Protein AF-A0A2I0T181-F1 (afdb_monomer)

Solvent-accessible surface area (backbone atoms only — not comparable to full-atom values): 5735 Å² total; per-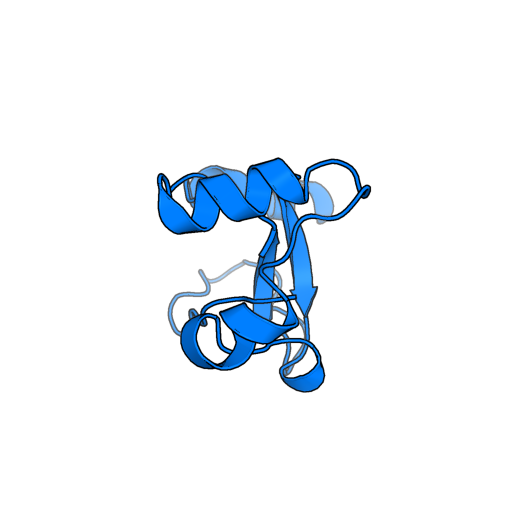residue (Å²): 105,62,59,81,90,86,86,84,86,78,60,93,86,58,82,74,65,60,87,78,37,44,81,37,70,39,60,53,67,72,46,74,50,77,43,40,69,92,60,48,41,61,56,89,85,39,37,91,79,68,69,62,85,53,92,54,85,33,44,52,51,16,60,47,32,63,74,78,37,73,70,79,79,74,66,67,67,60,60,56,51,53,56,57,57,76,74,110

Structure (mmCIF, N/CA/C/O backbone):
data_AF-A0A2I0T181-F1
#
_entry.id   AF-A0A2I0T181-F1
#
loop_
_atom_site.group_PDB
_atom_site.id
_atom_site.type_symbol
_atom_site.label_atom_id
_atom_site.label_alt_id
_atom_site.label_comp_id
_atom_site.label_asym_id
_atom_site.label_entity_id
_atom_site.label_seq_id
_atom_site.pdbx_PDB_ins_code
_atom_site.Cartn_x
_atom_site.Cartn_y
_atom_site.Cartn_z
_atom_site.occupancy
_atom_site.B_iso_or_equiv
_atom_site.auth_seq_id
_atom_site.auth_comp_id
_atom_site.auth_asym_id
_atom_site.auth_atom_id
_atom_site.pdbx_PDB_model_num
ATOM 1 N N . MET A 1 1 ? 0.747 -7.215 4.371 1.00 36.31 1 MET A N 1
ATOM 2 C CA . MET A 1 1 ? 0.534 -6.113 3.409 1.00 36.31 1 MET A CA 1
ATOM 3 C C . MET A 1 1 ? -0.168 -6.713 2.193 1.00 36.31 1 MET A C 1
ATOM 5 O O . MET A 1 1 ? 0.013 -7.901 1.956 1.00 36.31 1 MET A O 1
ATOM 9 N N . LEU A 1 2 ? -1.068 -5.985 1.530 1.00 35.97 2 LEU A N 1
ATOM 10 C CA . LEU A 1 2 ? -2.015 -6.541 0.544 1.00 35.97 2 LEU A CA 1
ATOM 11 C C . LEU A 1 2 ? -1.744 -5.884 -0.813 1.00 35.97 2 LEU A C 1
ATOM 13 O O . LEU A 1 2 ? -1.589 -4.668 -0.848 1.00 35.97 2 LEU A O 1
ATOM 17 N N . ALA A 1 3 ? -1.670 -6.662 -1.8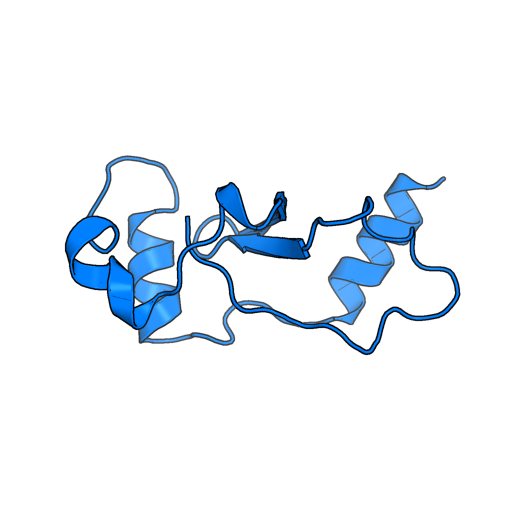97 1.00 43.41 3 ALA A N 1
ATOM 18 C CA . ALA A 1 3 ? -1.511 -6.116 -3.246 1.00 43.41 3 ALA A CA 1
ATOM 19 C C . ALA A 1 3 ? -2.212 -6.972 -4.309 1.00 43.41 3 ALA A C 1
ATOM 21 O O . ALA A 1 3 ? -2.203 -8.203 -4.224 1.00 43.41 3 ALA A O 1
ATOM 22 N N . SER A 1 4 ? -2.802 -6.307 -5.306 1.00 44.66 4 SER A N 1
ATOM 23 C CA . SER A 1 4 ? -3.363 -6.903 -6.520 1.00 44.66 4 SER A CA 1
ATOM 24 C C . SER A 1 4 ? -2.287 -7.048 -7.607 1.00 44.66 4 SER A C 1
ATOM 26 O O . SER A 1 4 ? -1.341 -6.270 -7.695 1.00 44.66 4 SER A O 1
ATOM 28 N N . LYS A 1 5 ? -2.415 -8.106 -8.410 1.00 45.62 5 LYS A N 1
ATOM 29 C CA . LYS A 1 5 ? -1.457 -8.561 -9.424 1.00 45.62 5 LYS A CA 1
ATOM 30 C C . LYS A 1 5 ? -1.755 -7.914 -10.782 1.00 45.62 5 LYS A C 1
ATOM 32 O O . LYS A 1 5 ? -2.866 -8.062 -11.272 1.00 45.62 5 LYS A O 1
ATOM 37 N N . TRP A 1 6 ? -0.748 -7.293 -11.399 1.00 47.72 6 TRP A N 1
ATOM 38 C CA . TRP A 1 6 ? -0.701 -6.973 -12.832 1.00 47.72 6 TRP A CA 1
ATOM 39 C C . TRP A 1 6 ? 0.499 -7.714 -13.444 1.00 47.72 6 TRP A C 1
ATOM 41 O O . TRP A 1 6 ? 1.647 -7.445 -13.095 1.00 47.72 6 TRP A O 1
ATOM 51 N N . ILE A 1 7 ? 0.227 -8.702 -14.291 1.00 53.53 7 ILE A N 1
ATOM 52 C CA . ILE A 1 7 ? 1.141 -9.270 -15.294 1.00 53.53 7 ILE A CA 1
ATOM 53 C C . ILE A 1 7 ? 0.280 -9.142 -16.555 1.00 53.53 7 ILE A C 1
ATOM 55 O O . ILE A 1 7 ? -0.815 -9.684 -16.540 1.00 53.53 7 ILE A O 1
ATOM 59 N N . ASP A 1 8 ? 0.521 -8.190 -17.455 1.00 51.06 8 ASP A N 1
ATOM 60 C CA . ASP A 1 8 ? 1.163 -8.550 -18.727 1.00 51.06 8 ASP A CA 1
ATOM 61 C C . ASP A 1 8 ? 1.870 -7.385 -19.467 1.00 51.06 8 ASP A C 1
ATOM 63 O O . ASP A 1 8 ? 2.634 -7.654 -20.385 1.00 51.06 8 ASP A O 1
ATOM 67 N N . ASP A 1 9 ? 1.756 -6.116 -19.052 1.00 48.62 9 ASP A N 1
ATOM 68 C CA . ASP A 1 9 ? 2.301 -4.983 -19.837 1.00 48.62 9 ASP A CA 1
ATOM 69 C C . ASP A 1 9 ? 3.545 -4.328 -19.212 1.00 48.62 9 ASP A C 1
ATOM 71 O O . ASP A 1 9 ? 3.521 -3.192 -18.731 1.00 48.62 9 ASP A O 1
ATOM 75 N N . ILE A 1 10 ? 4.677 -5.035 -19.228 1.00 50.47 10 ILE A N 1
ATOM 76 C CA . ILE A 1 10 ? 5.979 -4.408 -18.953 1.00 50.47 10 ILE A CA 1
ATOM 77 C C . ILE A 1 10 ? 6.509 -3.829 -20.264 1.00 50.47 10 ILE A C 1
ATOM 79 O O . ILE A 1 10 ? 6.999 -4.565 -21.115 1.00 50.47 10 ILE A O 1
ATOM 83 N N . ALA A 1 11 ? 6.404 -2.506 -20.416 1.00 51.22 11 ALA A N 1
ATOM 84 C CA . ALA A 1 11 ? 6.938 -1.766 -21.557 1.00 51.22 11 ALA A CA 1
ATOM 85 C C . ALA A 1 11 ? 8.423 -2.094 -21.809 1.00 51.22 11 ALA A C 1
ATOM 87 O O . ALA A 1 11 ? 9.241 -2.086 -20.880 1.00 51.22 11 ALA A O 1
ATOM 88 N N . ASP A 1 12 ? 8.763 -2.358 -23.072 1.00 45.19 12 ASP A N 1
ATOM 89 C CA . ASP A 1 12 ? 10.122 -2.655 -23.527 1.00 45.19 12 ASP A CA 1
ATOM 90 C C . ASP A 1 12 ? 11.056 -1.478 -23.171 1.00 45.19 12 ASP A C 1
ATOM 92 O O . ASP A 1 12 ? 10.856 -0.346 -23.612 1.00 45.19 12 ASP A O 1
ATOM 96 N N . GLY A 1 13 ? 12.010 -1.718 -22.263 1.00 49.81 13 GLY A N 1
ATOM 97 C CA . GLY A 1 13 ? 12.925 -0.703 -21.716 1.00 49.81 13 GLY A CA 1
ATOM 98 C C . GLY A 1 13 ? 12.722 -0.352 -20.235 1.00 49.81 13 GLY A C 1
ATOM 99 O O . GLY A 1 13 ? 13.571 0.322 -19.649 1.00 49.81 13 GLY A O 1
ATOM 100 N N . ALA A 1 14 ? 11.656 -0.833 -19.588 1.00 51.88 14 ALA A N 1
ATOM 101 C CA . ALA A 1 14 ? 11.551 -0.786 -18.132 1.00 51.88 14 ALA A CA 1
ATOM 102 C C . ALA A 1 14 ? 12.503 -1.813 -17.497 1.00 51.88 14 ALA A C 1
ATOM 104 O O . ALA A 1 14 ? 12.649 -2.934 -17.992 1.00 51.88 14 ALA A O 1
ATOM 105 N N . VAL A 1 15 ? 13.140 -1.449 -16.376 1.00 51.66 15 VAL A N 1
ATOM 106 C CA . VAL A 1 15 ? 13.912 -2.396 -15.559 1.00 51.66 15 VAL A CA 1
ATOM 107 C C . VAL A 1 15 ? 13.013 -3.586 -15.283 1.00 51.66 15 VAL A C 1
ATOM 109 O O . VAL A 1 15 ? 11.972 -3.430 -14.638 1.00 51.66 15 VAL A O 1
ATOM 112 N N . LYS A 1 16 ? 13.390 -4.761 -15.796 1.00 58.97 16 LYS A N 1
ATOM 113 C CA . LYS A 1 16 ? 12.618 -5.973 -15.549 1.00 58.97 16 LYS A CA 1
ATOM 114 C C . LYS A 1 16 ? 12.462 -6.098 -14.032 1.00 58.97 16 LYS A C 1
ATOM 116 O O . LYS A 1 16 ? 13.481 -6.041 -13.332 1.00 58.97 16 LYS A O 1
ATOM 121 N N . PRO A 1 17 ? 11.230 -6.217 -13.504 1.00 63.16 17 PRO A N 1
ATOM 122 C CA . PRO A 1 17 ? 11.037 -6.464 -12.091 1.00 63.16 17 PRO A CA 1
ATOM 123 C C . PRO A 1 17 ? 11.902 -7.664 -11.716 1.00 63.16 17 PRO A C 1
ATOM 125 O O . PRO A 1 17 ? 12.007 -8.607 -12.512 1.00 63.16 17 PRO A O 1
ATOM 128 N N . PRO A 1 18 ? 12.551 -7.636 -10.539 1.00 73.56 18 PRO A N 1
ATOM 129 C CA . PRO A 1 18 ? 13.332 -8.772 -10.093 1.00 73.56 18 PRO A CA 1
ATOM 130 C C . PRO A 1 18 ? 12.496 -10.049 -10.247 1.00 73.56 18 PRO A C 1
ATOM 132 O O . PRO A 1 18 ? 11.306 -10.015 -9.909 1.00 73.56 18 PRO A O 1
ATOM 135 N N . PRO A 1 19 ? 13.076 -11.151 -10.757 1.00 77.38 19 PRO A N 1
ATOM 136 C CA . PRO A 1 19 ? 12.328 -12.376 -10.996 1.00 77.38 19 PRO A CA 1
ATOM 137 C C . PRO A 1 19 ? 11.496 -12.751 -9.766 1.00 77.38 19 PRO A C 1
ATOM 139 O O . PRO A 1 19 ? 11.982 -12.686 -8.634 1.00 77.38 19 PRO A O 1
ATOM 142 N N . ASN A 1 20 ? 10.235 -13.121 -9.985 1.00 82.88 20 ASN A N 1
ATOM 143 C CA . ASN A 1 20 ? 9.282 -13.490 -8.932 1.00 82.88 20 ASN A CA 1
ATOM 144 C C . ASN A 1 20 ? 8.930 -12.371 -7.931 1.00 82.88 20 ASN A C 1
ATOM 146 O O . ASN A 1 20 ? 8.517 -12.673 -6.807 1.00 82.88 20 ASN A O 1
ATOM 150 N N . LYS A 1 21 ? 9.056 -11.093 -8.308 1.00 83.94 21 LYS A N 1
ATOM 151 C CA . LYS A 1 21 ? 8.523 -9.966 -7.531 1.00 83.94 21 LYS A CA 1
ATOM 152 C C . LYS A 1 21 ? 7.512 -9.152 -8.328 1.00 83.94 21 LYS A C 1
ATOM 154 O O . LYS A 1 21 ? 7.624 -9.006 -9.540 1.00 83.94 21 LYS A O 1
ATOM 159 N N . TYR A 1 22 ? 6.554 -8.588 -7.610 1.00 83.69 22 TYR A N 1
ATOM 160 C CA . TYR A 1 22 ? 5.505 -7.727 -8.133 1.00 83.69 22 TYR A CA 1
ATOM 161 C C . TYR A 1 22 ? 5.756 -6.282 -7.696 1.00 83.69 22 TYR A C 1
ATOM 163 O O . TYR A 1 22 ? 6.132 -6.075 -6.537 1.00 83.69 22 TYR A O 1
ATOM 171 N N . PRO A 1 23 ? 5.552 -5.290 -8.578 1.00 85.00 23 PRO A N 1
ATOM 172 C CA . PRO A 1 23 ? 5.515 -3.892 -8.176 1.00 85.00 23 PRO A CA 1
ATOM 173 C C . PRO A 1 23 ? 4.259 -3.642 -7.337 1.00 85.00 23 PRO A C 1
ATOM 175 O O . PRO A 1 23 ? 3.143 -3.927 -7.765 1.00 85.00 23 PRO A O 1
ATOM 178 N N . ILE A 1 24 ? 4.449 -3.135 -6.126 1.00 87.50 24 ILE A N 1
ATOM 179 C CA . ILE A 1 24 ? 3.393 -2.861 -5.158 1.00 87.50 24 ILE A CA 1
ATOM 180 C C . ILE A 1 24 ? 3.349 -1.373 -4.884 1.00 87.50 24 ILE A C 1
ATOM 182 O O . ILE A 1 24 ? 4.381 -0.767 -4.610 1.00 87.50 24 ILE A O 1
ATOM 186 N N . PHE A 1 25 ? 2.142 -0.825 -4.913 1.00 88.00 25 PHE A N 1
ATOM 187 C CA . PHE A 1 25 ? 1.818 0.498 -4.407 1.00 88.00 25 PHE A CA 1
ATOM 188 C C . PHE A 1 25 ? 1.175 0.364 -3.024 1.00 88.00 25 PHE A C 1
ATOM 190 O O . PHE A 1 25 ? 0.260 -0.443 -2.839 1.00 88.00 25 PHE A O 1
ATOM 197 N N . PHE A 1 26 ? 1.653 1.133 -2.048 1.00 90.88 26 PHE A N 1
ATOM 198 C CA . PHE A 1 26 ? 1.083 1.157 -0.705 1.00 90.88 26 PHE A CA 1
ATOM 199 C C . PHE A 1 26 ? 0.123 2.337 -0.553 1.00 90.88 26 PHE A C 1
ATOM 201 O O . PHE A 1 26 ? 0.541 3.492 -0.562 1.00 90.88 26 PHE A O 1
ATOM 208 N N . PHE A 1 27 ? -1.163 2.043 -0.357 1.00 91.00 27 PHE A N 1
ATOM 209 C CA . PHE A 1 27 ? -2.154 3.055 0.010 1.00 91.00 27 PHE A CA 1
ATOM 210 C C . PHE A 1 27 ? -1.758 3.795 1.300 1.00 91.00 27 PHE A C 1
ATOM 212 O O . PHE A 1 27 ? -1.126 3.228 2.199 1.00 91.00 27 PHE A O 1
ATOM 219 N N . GLY A 1 28 ? -2.130 5.068 1.379 1.00 92.31 28 GLY A N 1
ATOM 220 C CA . GLY A 1 28 ? -1.854 5.997 2.471 1.00 92.31 28 GLY A CA 1
ATOM 221 C C . GLY A 1 28 ? -0.446 6.594 2.469 1.00 92.31 28 GLY A C 1
ATOM 222 O O . GLY A 1 28 ? -0.301 7.797 2.646 1.00 92.31 28 GLY A O 1
ATOM 223 N N . THR A 1 29 ? 0.610 5.802 2.244 1.00 90.75 29 THR A N 1
ATOM 224 C CA . THR A 1 29 ? 1.978 6.357 2.111 1.00 90.75 29 THR A CA 1
ATOM 225 C C . THR A 1 29 ? 2.359 6.686 0.675 1.00 90.75 29 THR A C 1
ATOM 227 O O . THR A 1 29 ? 3.292 7.452 0.451 1.00 90.75 29 THR A O 1
ATOM 230 N N . HIS A 1 30 ? 1.660 6.088 -0.289 1.00 86.88 30 HIS A N 1
ATOM 231 C CA . HIS A 1 30 ? 1.907 6.190 -1.728 1.00 86.88 30 HIS A CA 1
ATOM 232 C C . HIS A 1 30 ? 3.317 5.761 -2.150 1.00 86.88 30 HIS A C 1
ATOM 234 O O . HIS A 1 30 ? 3.785 6.060 -3.248 1.00 86.88 30 HIS A O 1
ATOM 240 N N . GLU A 1 31 ? 3.995 5.013 -1.282 1.00 86.31 31 GLU A N 1
ATOM 241 C CA . GLU A 1 31 ? 5.291 4.422 -1.568 1.00 86.31 31 GLU A CA 1
ATOM 242 C C . GLU A 1 31 ? 5.140 3.231 -2.517 1.00 86.31 31 GLU A C 1
ATOM 244 O O . GLU A 1 31 ? 4.097 2.573 -2.580 1.00 86.31 31 GLU A O 1
ATOM 249 N N . THR A 1 32 ? 6.220 2.914 -3.231 1.00 83.62 32 THR A N 1
ATOM 250 C CA . THR A 1 32 ? 6.276 1.752 -4.118 1.00 83.62 32 THR A CA 1
ATOM 251 C C . THR A 1 32 ? 7.445 0.841 -3.768 1.00 83.62 32 THR A C 1
ATOM 253 O O . THR A 1 32 ? 8.532 1.301 -3.413 1.00 83.62 32 THR A O 1
ATOM 256 N N . ALA A 1 33 ? 7.233 -0.471 -3.861 1.00 85.31 33 ALA A N 1
ATOM 257 C CA . ALA A 1 33 ? 8.276 -1.471 -3.642 1.00 85.31 33 ALA A CA 1
ATOM 258 C C . ALA A 1 33 ? 8.049 -2.720 -4.500 1.00 85.31 33 ALA A C 1
ATOM 260 O O . ALA A 1 33 ? 6.954 -2.954 -4.995 1.00 85.31 33 ALA A O 1
ATOM 261 N N . PHE A 1 34 ? 9.071 -3.567 -4.628 1.00 85.50 34 PHE A N 1
ATOM 262 C CA . PHE A 1 34 ? 8.934 -4.890 -5.238 1.00 85.50 34 PHE A CA 1
ATOM 263 C C . PHE A 1 34 ? 8.812 -5.965 -4.158 1.00 85.50 34 PHE A C 1
ATOM 265 O O . PHE A 1 34 ? 9.775 -6.207 -3.423 1.00 85.50 34 PHE A O 1
ATOM 272 N N . LEU A 1 35 ? 7.665 -6.642 -4.086 1.00 88.62 35 LEU A N 1
ATOM 273 C CA . LEU A 1 35 ? 7.415 -7.713 -3.115 1.00 88.62 35 LEU A CA 1
ATOM 274 C C . LEU A 1 35 ? 7.256 -9.073 -3.787 1.00 88.62 35 LEU A C 1
ATOM 276 O O . LEU A 1 35 ? 6.719 -9.186 -4.885 1.00 88.62 35 LEU A O 1
ATOM 280 N N . GLY A 1 36 ? 7.721 -10.122 -3.111 1.00 88.50 36 GLY A N 1
ATOM 281 C CA . GLY A 1 36 ? 7.505 -11.497 -3.556 1.00 88.50 36 GLY A CA 1
ATOM 282 C C . GLY A 1 36 ? 6.123 -12.026 -3.143 1.00 88.50 36 GLY A C 1
ATOM 283 O O . GLY A 1 36 ? 5.527 -11.498 -2.205 1.00 88.50 36 GLY A O 1
ATOM 284 N N . PRO A 1 37 ? 5.633 -13.118 -3.764 1.00 89.88 37 PRO A N 1
ATOM 285 C CA . PRO A 1 37 ? 4.326 -13.708 -3.460 1.00 89.88 37 PRO A CA 1
ATOM 286 C C . PRO A 1 37 ? 4.104 -14.030 -1.976 1.00 89.88 37 PRO A C 1
ATOM 288 O O . PRO A 1 37 ? 2.982 -13.958 -1.494 1.00 89.88 37 PRO A O 1
ATOM 291 N N . LYS A 1 38 ? 5.171 -14.363 -1.239 1.00 91.62 38 LYS A N 1
ATOM 292 C CA . LYS A 1 38 ? 5.115 -14.691 0.194 1.00 91.62 38 LYS A CA 1
ATOM 293 C C . LYS A 1 38 ? 4.656 -13.526 1.084 1.00 91.62 38 LYS A C 1
ATOM 295 O O . LYS A 1 38 ? 4.148 -13.763 2.174 1.00 91.62 38 LYS A O 1
ATOM 300 N N . ASP A 1 39 ? 4.858 -12.290 0.627 1.00 90.31 39 ASP A N 1
ATOM 301 C CA . ASP A 1 39 ? 4.551 -11.067 1.376 1.00 90.31 39 ASP A CA 1
ATOM 302 C C . ASP A 1 39 ? 3.217 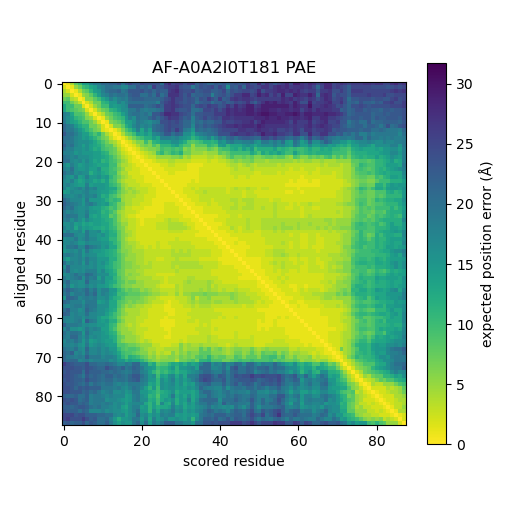-10.439 0.927 1.00 90.31 39 ASP A C 1
ATOM 304 O O . ASP A 1 39 ? 2.791 -9.415 1.473 1.00 90.31 39 ASP A O 1
ATOM 308 N N . LEU A 1 40 ? 2.552 -11.060 -0.057 1.00 91.19 40 LEU A N 1
ATOM 309 C CA . LEU A 1 40 ? 1.304 -10.607 -0.656 1.00 91.19 40 LEU A CA 1
ATOM 310 C C . LEU A 1 40 ? 0.149 -11.492 -0.218 1.00 91.19 40 LEU A C 1
ATOM 312 O O . LEU A 1 40 ? 0.128 -12.694 -0.470 1.00 91.19 40 LEU A O 1
ATOM 316 N N . PHE A 1 41 ? -0.849 -10.867 0.396 1.00 91.69 41 PHE A N 1
ATOM 317 C CA . PHE A 1 41 ? -2.071 -11.551 0.795 1.00 91.69 41 PHE A CA 1
ATOM 318 C C . PHE A 1 41 ? -3.267 -10.961 0.023 1.00 91.69 41 PHE A C 1
ATOM 320 O O . PHE A 1 41 ? -3.299 -9.751 -0.215 1.00 91.69 41 PHE A O 1
ATOM 327 N N . PRO A 1 42 ? -4.250 -11.776 -0.402 1.00 92.25 42 PRO A N 1
ATOM 328 C CA . PRO A 1 42 ? -5.480 -11.264 -1.005 1.00 92.25 42 PRO A CA 1
ATOM 329 C C . PRO A 1 42 ? -6.289 -10.427 -0.007 1.00 92.25 42 PRO A C 1
ATOM 331 O O . PRO A 1 42 ? -6.492 -10.868 1.127 1.00 92.25 42 PRO A O 1
ATOM 334 N N . TYR A 1 43 ? -6.768 -9.248 -0.426 1.00 89.31 43 TYR A N 1
ATOM 335 C CA . TYR A 1 43 ? -7.460 -8.305 0.464 1.00 89.31 43 TYR A CA 1
ATOM 336 C C . TYR A 1 43 ? -8.695 -8.919 1.127 1.00 89.31 43 TYR A C 1
ATOM 338 O O . TYR A 1 43 ? -8.730 -9.018 2.351 1.00 89.31 43 TYR A O 1
ATOM 346 N N . GLU A 1 44 ? -9.642 -9.425 0.334 1.00 89.50 44 GLU A N 1
ATOM 347 C CA . GLU A 1 44 ? -10.919 -9.953 0.839 1.00 89.50 44 GLU A CA 1
ATOM 348 C C . GLU A 1 44 ? -10.745 -11.069 1.872 1.00 89.50 44 GLU A C 1
ATOM 350 O O . GLU A 1 44 ? -11.416 -11.097 2.897 1.00 89.50 44 GLU A O 1
ATOM 355 N N . LYS A 1 45 ? -9.772 -11.961 1.658 1.00 92.69 45 LYS A N 1
ATOM 356 C CA . LYS A 1 45 ? -9.529 -13.099 2.556 1.00 92.69 45 LYS A CA 1
ATOM 357 C C . LYS A 1 45 ? -8.868 -12.695 3.877 1.00 92.69 45 LYS A C 1
ATOM 359 O O . LYS A 1 4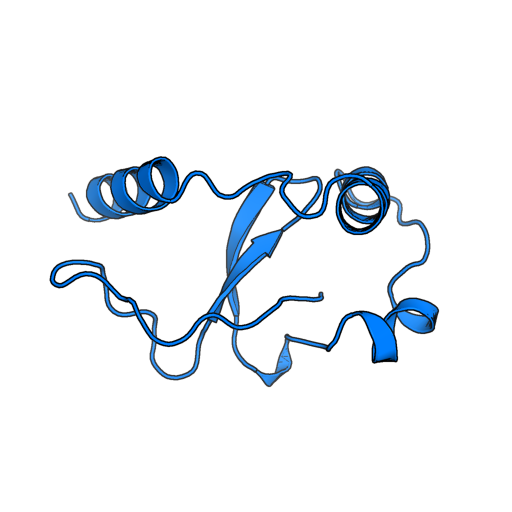5 ? -8.990 -13.411 4.867 1.00 92.69 45 LYS A O 1
ATOM 364 N N . TYR A 1 46 ? -8.119 -11.593 3.895 1.00 92.62 46 TYR A N 1
ATOM 365 C CA . TYR A 1 46 ? -7.297 -11.201 5.043 1.00 92.62 46 TYR A CA 1
ATOM 366 C C . TYR A 1 46 ? -7.696 -9.861 5.672 1.00 92.62 46 TYR A C 1
ATOM 368 O O . TYR A 1 46 ? -7.037 -9.418 6.621 1.00 92.62 46 TYR A O 1
ATOM 376 N N . LYS A 1 47 ? -8.776 -9.231 5.200 1.00 89.88 47 LYS A N 1
ATOM 377 C CA . LYS A 1 47 ? -9.310 -7.976 5.739 1.00 89.88 47 LYS A CA 1
ATOM 378 C C . LYS A 1 47 ? -9.578 -8.064 7.243 1.00 89.88 47 LYS A C 1
ATOM 380 O O . LYS A 1 47 ? -9.147 -7.184 7.977 1.00 89.88 47 LYS A O 1
ATOM 385 N N . ASP A 1 48 ? -10.151 -9.158 7.735 1.00 92.56 48 ASP A N 1
ATOM 386 C CA . ASP A 1 48 ? -10.443 -9.309 9.171 1.00 92.56 48 ASP A CA 1
ATOM 387 C C . ASP A 1 48 ? -9.183 -9.407 10.042 1.00 92.56 48 ASP A C 1
ATOM 389 O O . ASP A 1 48 ? -9.193 -9.069 11.229 1.00 92.56 48 ASP A O 1
ATOM 393 N N . LYS A 1 49 ? -8.066 -9.855 9.457 1.00 93.19 49 LYS A N 1
ATOM 394 C CA . LYS A 1 49 ? -6.783 -9.992 10.154 1.00 93.19 49 LYS A CA 1
ATOM 395 C C . LYS A 1 49 ? -5.945 -8.715 10.084 1.00 93.19 49 LYS A C 1
ATOM 397 O O . LYS A 1 49 ? -5.359 -8.329 11.093 1.00 93.19 49 LYS A O 1
ATOM 402 N N . TYR A 1 50 ? -5.865 -8.082 8.911 1.00 92.00 50 TYR A N 1
ATOM 403 C CA . TYR A 1 50 ? -4.950 -6.962 8.638 1.00 92.00 50 TYR A CA 1
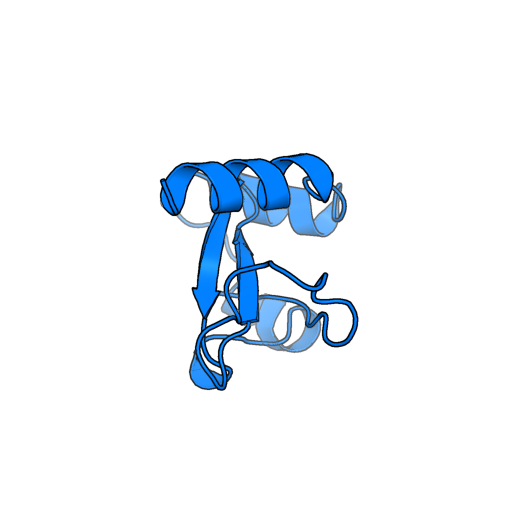ATOM 404 C C . TYR A 1 50 ? -5.640 -5.610 8.412 1.00 92.00 50 TYR A C 1
ATOM 406 O O . TYR A 1 50 ? -4.959 -4.590 8.404 1.00 92.00 50 TYR A O 1
ATOM 414 N N . GLY A 1 51 ? -6.961 -5.569 8.263 1.00 92.44 51 GLY A N 1
ATOM 415 C CA . GLY A 1 51 ? -7.754 -4.360 8.020 1.00 92.44 51 GLY A CA 1
ATOM 416 C C . GLY A 1 51 ? -8.132 -3.579 9.282 1.00 92.44 51 GLY A C 1
ATOM 417 O O . GLY A 1 51 ? -9.136 -2.874 9.282 1.00 92.44 51 GLY A O 1
ATOM 418 N N . LYS A 1 52 ? -7.377 -3.735 10.376 1.00 94.44 52 LYS A N 1
ATOM 419 C CA . LYS A 1 52 ? -7.635 -3.070 11.664 1.00 94.44 52 LYS A CA 1
ATOM 420 C C . LYS A 1 52 ? -6.755 -1.828 11.812 1.00 94.44 52 LYS A C 1
ATOM 422 O O . LYS A 1 52 ? -5.592 -1.910 11.419 1.00 94.44 52 LYS A O 1
ATOM 427 N N . PRO A 1 53 ? -7.246 -0.727 12.414 1.00 94.75 53 PRO A N 1
ATOM 428 C CA . PRO A 1 53 ? -6.459 0.490 12.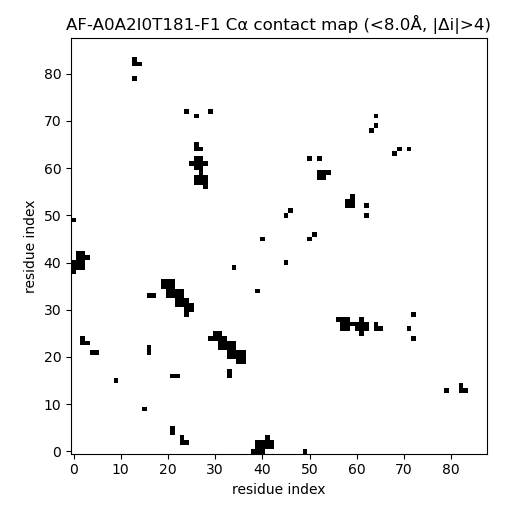599 1.00 94.75 53 PRO A CA 1
ATOM 429 C C . PRO A 1 53 ? -5.086 0.244 13.240 1.00 94.75 53 PRO A C 1
ATOM 431 O O . PRO A 1 53 ? -4.939 -0.594 14.133 1.00 94.75 53 PRO A O 1
ATOM 434 N N . ASN A 1 54 ? -4.078 0.997 12.801 1.00 93.88 54 ASN A N 1
ATOM 435 C CA . ASN A 1 54 ? -2.697 0.886 13.268 1.00 93.88 54 ASN A CA 1
ATOM 436 C C . ASN A 1 54 ? -2.085 2.281 13.472 1.00 93.88 54 ASN A C 1
ATOM 438 O O . ASN A 1 54 ? -2.447 3.236 12.792 1.00 93.88 54 ASN A O 1
ATOM 442 N N . LYS A 1 55 ? -1.129 2.402 14.398 1.00 95.12 55 LYS A N 1
ATOM 443 C CA . LYS A 1 55 ? -0.454 3.671 14.728 1.00 95.12 55 LYS A CA 1
ATOM 444 C C . LYS A 1 55 ? 0.613 4.092 13.707 1.00 95.12 55 LYS A C 1
ATOM 446 O O . LYS A 1 55 ? 1.164 5.180 13.824 1.00 95.12 55 LYS A O 1
ATOM 451 N N . ARG A 1 56 ? 0.955 3.234 12.738 1.00 94.75 56 ARG A N 1
ATOM 452 C CA . ARG A 1 56 ? 1.936 3.560 11.690 1.00 94.75 56 ARG A CA 1
ATOM 453 C C . ARG A 1 56 ? 1.407 4.685 10.794 1.00 94.75 56 ARG A C 1
ATOM 455 O O . ARG A 1 56 ? 0.239 4.665 10.410 1.00 94.75 56 ARG A O 1
ATOM 462 N N . LYS A 1 57 ? 2.282 5.631 10.436 1.00 93.69 57 LYS A N 1
ATOM 463 C CA . LYS A 1 57 ? 1.960 6.734 9.516 1.00 93.69 57 LYS A CA 1
ATOM 464 C C . LYS A 1 57 ? 1.382 6.185 8.205 1.00 93.69 57 LYS A C 1
ATOM 466 O O . LYS A 1 57 ? 1.888 5.191 7.691 1.00 93.69 57 LYS A O 1
ATOM 471 N N . GLY A 1 58 ? 0.313 6.808 7.710 1.00 91.19 58 GLY A N 1
ATOM 472 C CA . GLY A 1 58 ? -0.367 6.418 6.472 1.00 91.19 58 GLY A CA 1
ATOM 473 C C . GLY A 1 58 ? -1.197 5.133 6.560 1.00 91.19 58 GLY A C 1
ATOM 474 O O . GLY A 1 58 ? -1.933 4.829 5.635 1.00 91.19 58 GLY A O 1
ATOM 475 N N . PHE A 1 59 ? -1.156 4.361 7.654 1.00 94.94 59 PHE A N 1
ATOM 476 C CA . PHE A 1 59 ? -1.863 3.074 7.688 1.00 94.94 59 PHE A CA 1
ATOM 477 C C . PHE A 1 59 ? -3.388 3.238 7.710 1.00 94.94 59 PHE A C 1
ATOM 479 O O . PHE A 1 59 ? -4.089 2.596 6.933 1.00 94.94 59 PHE A O 1
ATOM 486 N N . ASN A 1 60 ? -3.909 4.097 8.591 1.00 94.50 60 ASN A N 1
ATOM 487 C CA . ASN A 1 60 ? -5.355 4.333 8.688 1.00 94.50 60 ASN A CA 1
ATOM 488 C C . ASN A 1 60 ? -5.899 5.040 7.439 1.00 94.50 60 ASN A C 1
ATOM 490 O O . ASN A 1 60 ? -6.995 4.718 6.993 1.00 94.50 60 ASN A O 1
ATOM 494 N N . GLU A 1 61 ? -5.111 5.943 6.849 1.00 93.69 61 GLU A N 1
ATOM 495 C CA . GLU A 1 61 ? -5.406 6.557 5.547 1.00 93.69 61 GLU A CA 1
ATOM 496 C C . GLU A 1 61 ? -5.471 5.484 4.458 1.00 93.69 61 GLU A C 1
ATOM 498 O O . GLU A 1 61 ? -6.452 5.411 3.725 1.00 93.69 61 GLU A O 1
ATOM 503 N N . GLY A 1 62 ? -4.506 4.561 4.428 1.00 93.44 62 GLY A N 1
ATOM 504 C CA . GLY A 1 62 ? -4.495 3.460 3.472 1.00 93.44 62 GLY A CA 1
ATOM 505 C C . GLY A 1 62 ? -5.678 2.496 3.617 1.00 93.44 62 GLY A C 1
ATOM 506 O O . GLY A 1 62 ? -6.191 2.000 2.614 1.00 93.44 62 GLY A O 1
ATOM 507 N N . LEU A 1 63 ? -6.160 2.257 4.845 1.00 94.06 63 LEU A N 1
ATOM 508 C CA . LEU A 1 63 ? -7.397 1.497 5.078 1.00 94.06 63 LEU A CA 1
ATOM 509 C C . LEU A 1 63 ? -8.635 2.206 4.522 1.00 94.06 63 LEU A C 1
ATOM 511 O O . LEU A 1 63 ? -9.561 1.536 4.064 1.00 94.06 63 LEU A O 1
ATOM 515 N N . TRP A 1 64 ? -8.665 3.536 4.581 1.00 93.19 64 TRP A N 1
ATOM 516 C CA . TRP A 1 64 ? -9.761 4.322 4.027 1.00 93.19 64 TRP A CA 1
ATOM 517 C C . TRP A 1 64 ? -9.697 4.367 2.496 1.00 93.19 64 TRP A C 1
ATOM 519 O O . TRP A 1 64 ? -10.713 4.126 1.841 1.00 93.19 64 TRP A O 1
ATOM 529 N N . GLU A 1 65 ? -8.510 4.599 1.928 1.00 92.69 65 GLU A N 1
ATOM 530 C CA . GLU A 1 65 ? -8.289 4.666 0.479 1.00 92.69 65 GLU A CA 1
ATOM 531 C C . GLU A 1 65 ? -8.697 3.371 -0.215 1.00 92.69 65 GLU A C 1
ATOM 533 O O . GLU A 1 65 ? -9.479 3.411 -1.156 1.00 92.69 65 GLU A O 1
ATOM 538 N N . ILE A 1 66 ? -8.269 2.207 0.280 1.00 89.06 66 ILE A N 1
ATOM 539 C CA . ILE A 1 66 ? -8.609 0.934 -0.374 1.00 89.06 66 ILE A CA 1
ATOM 540 C C . ILE A 1 66 ? -10.124 0.662 -0.429 1.00 89.06 66 ILE A C 1
ATOM 542 O O . ILE A 1 66 ? -10.579 -0.080 -1.295 1.00 89.06 66 ILE A O 1
ATOM 546 N N . GLN A 1 67 ? -10.910 1.252 0.478 1.00 89.56 67 GLN A N 1
ATOM 547 C CA . GLN A 1 67 ? -12.367 1.093 0.517 1.00 89.56 67 GLN A CA 1
ATOM 548 C C . GLN A 1 67 ? -13.111 2.157 -0.298 1.00 89.56 67 GLN A C 1
ATOM 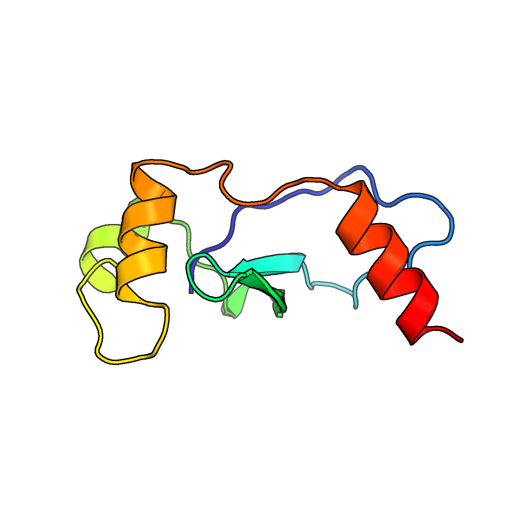550 O O . GLN A 1 67 ? -14.127 1.843 -0.911 1.00 89.56 67 GLN A O 1
ATOM 555 N N . ASN A 1 68 ? -12.634 3.404 -0.285 1.00 90.38 68 ASN A N 1
ATOM 556 C CA . ASN A 1 68 ? -13.383 4.559 -0.801 1.00 90.38 68 ASN A CA 1
ATOM 557 C C . ASN A 1 68 ? -12.773 5.159 -2.070 1.00 90.38 68 ASN A C 1
ATOM 559 O O . ASN A 1 68 ? -13.470 5.802 -2.849 1.00 90.38 68 ASN A O 1
ATOM 563 N N . ASN A 1 69 ? -11.476 4.955 -2.284 1.00 86.62 69 ASN A N 1
ATOM 564 C CA . ASN A 1 69 ? -10.751 5.409 -3.459 1.00 86.62 69 ASN A CA 1
ATOM 565 C C . ASN A 1 69 ? -9.709 4.357 -3.889 1.00 86.62 69 ASN A C 1
ATOM 567 O O . ASN A 1 69 ? -8.504 4.601 -3.812 1.00 86.62 69 ASN A O 1
ATOM 571 N N . PRO A 1 7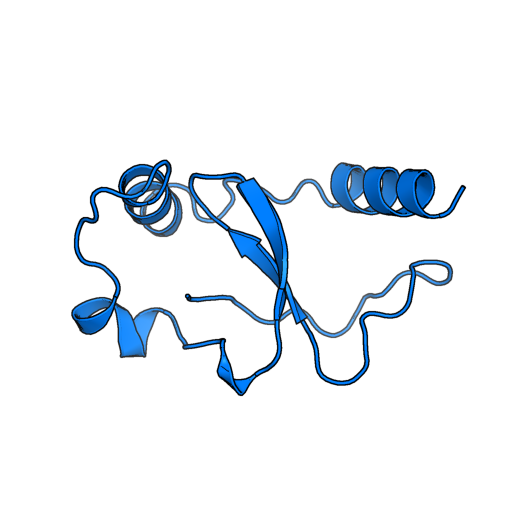0 ? -10.135 3.172 -4.359 1.00 80.31 70 PRO A N 1
ATOM 572 C CA . PRO A 1 70 ? -9.204 2.120 -4.774 1.00 80.31 70 PRO A CA 1
ATOM 573 C C . PRO A 1 70 ? -8.336 2.531 -5.979 1.00 80.31 70 PRO A C 1
ATOM 575 O O . PRO A 1 70 ? -7.354 1.861 -6.289 1.00 80.31 70 PRO A O 1
ATOM 578 N N . HIS A 1 71 ? -8.667 3.647 -6.636 1.00 77.62 71 HIS A N 1
ATOM 579 C CA . HIS A 1 71 ? -7.901 4.255 -7.721 1.00 77.62 71 HIS A CA 1
ATOM 580 C C . HIS A 1 71 ? -6.973 5.391 -7.250 1.00 77.62 71 HIS A C 1
ATOM 582 O O . HIS A 1 71 ? -6.409 6.086 -8.094 1.00 77.62 71 HIS A O 1
ATOM 588 N N . ALA A 1 72 ? -6.786 5.572 -5.930 1.00 69.50 72 ALA A N 1
ATOM 589 C CA . ALA A 1 72 ? -6.024 6.669 -5.317 1.00 69.50 72 ALA A CA 1
ATOM 590 C C . ALA A 1 72 ? -4.575 6.818 -5.815 1.00 69.50 72 ALA A C 1
ATOM 592 O O . ALA A 1 72 ? -3.979 7.871 -5.615 1.00 69.50 72 ALA A O 1
ATOM 593 N N . SER A 1 73 ? -4.017 5.832 -6.519 1.00 60.34 73 SER A N 1
ATOM 594 C CA . SER A 1 73 ? -2.859 6.070 -7.377 1.00 60.34 73 SER A CA 1
ATOM 595 C C . SER A 1 73 ? -2.742 5.025 -8.475 1.00 60.34 73 SER A C 1
ATOM 597 O O . SER A 1 73 ? -2.405 3.867 -8.225 1.00 60.34 73 SER A O 1
ATOM 599 N N . TYR A 1 74 ? -2.991 5.461 -9.708 1.00 54.91 74 TYR A N 1
ATOM 600 C CA . TYR A 1 74 ? -2.430 4.831 -10.898 1.00 54.91 74 TYR A CA 1
ATOM 601 C C . TYR A 1 74 ? -2.437 5.809 -12.082 1.00 54.91 74 TYR A C 1
ATOM 603 O O . TYR A 1 74 ? -3.137 5.610 -13.071 1.00 54.91 74 TYR A O 1
ATOM 611 N N . SER A 1 75 ? -1.643 6.883 -12.023 1.00 50.03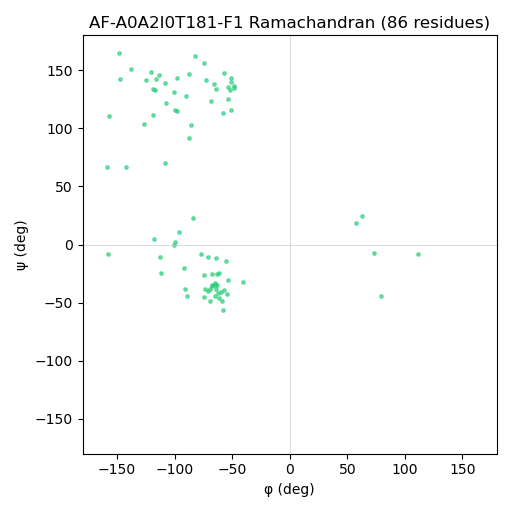 75 SER A N 1
ATOM 612 C CA . SER A 1 75 ? -1.122 7.451 -13.269 1.00 50.03 75 SER A CA 1
ATOM 613 C C . SER A 1 75 ? 0.184 6.715 -13.588 1.00 50.03 75 SER A C 1
ATOM 615 O O . SER A 1 75 ? 1.277 7.095 -13.169 1.00 50.03 75 SER A O 1
ATOM 617 N N . ALA A 1 76 ? 0.061 5.633 -14.364 1.00 48.56 76 ALA A N 1
ATOM 618 C CA . ALA A 1 76 ? 1.175 4.872 -14.941 1.00 48.56 76 ALA A CA 1
ATOM 619 C C . ALA A 1 76 ? 2.358 5.724 -15.477 1.00 48.56 76 ALA A C 1
ATOM 621 O O . ALA A 1 76 ? 3.499 5.273 -15.347 1.00 48.56 76 ALA A O 1
ATOM 622 N N . PRO A 1 77 ? 2.166 6.956 -16.009 1.00 51.72 77 PRO A N 1
ATOM 623 C CA . PRO A 1 77 ? 3.280 7.790 -16.455 1.00 51.72 77 PRO A CA 1
ATOM 624 C C . PRO A 1 77 ? 4.290 8.134 -15.351 1.00 51.72 77 PRO A C 1
ATOM 626 O O . PRO A 1 77 ? 5.490 8.084 -15.598 1.00 51.72 77 PRO A O 1
ATOM 629 N N . ALA A 1 78 ? 3.843 8.444 -14.128 1.00 53.03 78 ALA A N 1
ATOM 630 C CA . ALA A 1 78 ? 4.743 8.928 -13.075 1.00 53.03 78 ALA A CA 1
ATOM 631 C C . ALA A 1 78 ? 5.705 7.834 -12.578 1.00 53.03 78 ALA A C 1
ATOM 633 O O . ALA A 1 78 ? 6.888 8.094 -12.365 1.00 53.03 78 ALA A O 1
ATOM 634 N N . TYR A 1 79 ? 5.221 6.591 -12.471 1.00 55.09 79 TYR A N 1
ATOM 635 C CA . TYR A 1 79 ? 6.039 5.435 -12.094 1.00 55.09 79 TYR A CA 1
ATOM 636 C C . TYR A 1 79 ? 7.120 5.125 -13.137 1.00 55.09 79 TYR A C 1
ATOM 638 O O . TYR A 1 79 ? 8.276 4.882 -12.785 1.00 55.09 79 TYR A O 1
ATOM 646 N N . LEU A 1 80 ? 6.760 5.161 -14.424 1.00 54.72 80 LEU A N 1
ATOM 647 C CA . LEU A 1 80 ? 7.709 4.913 -15.509 1.00 54.72 80 LEU A CA 1
ATOM 648 C C . LEU A 1 80 ? 8.802 5.991 -15.551 1.00 54.72 80 LEU A C 1
ATOM 650 O O . LEU A 1 80 ? 9.970 5.666 -15.760 1.00 54.72 80 LEU A O 1
ATOM 654 N N . GLU A 1 81 ? 8.454 7.254 -15.301 1.00 55.66 81 GLU A N 1
ATOM 655 C CA . GLU A 1 81 ? 9.418 8.361 -15.277 1.00 55.66 81 GLU A CA 1
ATOM 656 C C . GLU A 1 81 ? 10.358 8.326 -14.057 1.00 55.66 81 GLU A C 1
ATOM 658 O O . GLU A 1 81 ? 11.563 8.553 -14.200 1.00 55.66 81 GLU A O 1
ATOM 663 N N . GLU A 1 82 ? 9.861 7.982 -12.866 1.00 59.47 82 GLU A N 1
ATOM 664 C CA . GLU A 1 82 ? 10.690 7.810 -11.659 1.00 59.47 82 GLU A CA 1
ATOM 665 C C . GLU A 1 82 ? 11.715 6.674 -11.842 1.00 59.47 82 GLU A C 1
ATOM 667 O O . GLU A 1 82 ? 12.897 6.814 -11.512 1.00 59.47 82 GLU A O 1
ATOM 672 N N . GLN A 1 83 ? 11.289 5.560 -12.447 1.00 56.38 83 GLN A N 1
ATOM 673 C CA . GLN A 1 83 ? 12.164 4.419 -12.729 1.00 56.38 83 GLN A CA 1
ATOM 674 C C . GLN A 1 83 ? 13.226 4.749 -13.785 1.00 56.38 83 GLN A C 1
ATOM 676 O O . GLN A 1 83 ? 14.368 4.308 -13.654 1.00 56.38 83 GLN A O 1
ATOM 681 N N . LYS A 1 84 ? 12.896 5.580 -14.785 1.00 58.72 84 LYS A N 1
ATOM 682 C CA . LYS A 1 84 ? 13.879 6.110 -15.747 1.00 58.72 84 LYS A CA 1
ATOM 683 C C . LYS A 1 84 ? 14.915 7.024 -15.087 1.00 58.72 84 LYS A C 1
ATOM 685 O O . LYS A 1 84 ? 16.060 7.045 -15.531 1.00 58.72 84 LYS A O 1
ATOM 690 N N . LYS A 1 85 ? 14.545 7.777 -14.043 1.00 59.41 85 LYS A N 1
ATOM 691 C CA . LYS A 1 85 ? 15.479 8.650 -13.304 1.00 59.41 85 LYS A CA 1
ATOM 692 C C . LYS A 1 85 ? 16.438 7.876 -12.409 1.00 59.41 85 LYS A C 1
ATOM 694 O O . LYS A 1 85 ? 17.600 8.244 -12.335 1.00 59.41 85 LYS A O 1
ATOM 699 N N . ARG A 1 86 ? 15.975 6.808 -11.757 1.00 55.38 86 ARG A N 1
ATOM 700 C CA . ARG A 1 86 ? 16.812 5.962 -10.883 1.00 55.38 86 ARG A CA 1
ATOM 701 C C . ARG A 1 86 ? 17.830 5.097 -11.631 1.00 55.38 86 ARG A C 1
ATOM 703 O O . ARG A 1 86 ? 18.684 4.496 -10.990 1.00 55.38 86 ARG A O 1
ATOM 710 N N . LEU A 1 87 ? 17.718 5.013 -12.957 1.00 57.16 87 LEU A N 1
ATOM 711 C CA . LEU A 1 87 ? 18.639 4.277 -13.825 1.00 57.16 87 LEU A CA 1
ATOM 712 C C . LEU A 1 87 ? 19.686 5.149 -14.534 1.00 57.16 87 LEU A C 1
ATOM 714 O O . LEU A 1 87 ? 20.456 4.614 -15.330 1.00 57.16 87 LEU A O 1
ATOM 718 N N . LYS A 1 88 ? 19.697 6.460 -14.278 1.00 45.97 88 LYS A N 1
ATOM 719 C CA . LYS A 1 88 ? 20.756 7.378 -14.716 1.00 45.97 88 LYS A CA 1
ATOM 720 C C . LYS A 1 88 ? 21.721 7.639 -13.570 1.00 45.97 88 LYS A C 1
ATOM 722 O O . LYS A 1 88 ? 22.919 7.796 -13.875 1.00 45.97 88 LYS A O 1
#

Foldseek 3Di:
DAADDDPDDDDDPFDDQDPQWGWGQQAQVRDIDTHHPVVHDHCVVCCVPQLDDDPDHRRVRSSVCVPPPVPPDDPVVVVRVVRVVVVD

InterPro domains:
  IPR000313 PWWP domain [PF00855] (17-69)

Organism: NCBI:txid1758121

Secondary structure (DSSP, 8-state):
-B-----S---TTS-PPPTT-EEEE-TTT--EEEE-GGG-B-HHHHHHHH-S--SSTTHHHHHHHHHH-TTSS--HHHHHHHHHHTT-

Mean predicted aligned error: 11.02 Å

pLDDT: mean 75.07, std 19.0, range [35.97, 95.12]

Nearest PDB structures (foldseek):
  9grv-assembly3_C  TM=8.949E-01  e=2.822E-11  Homo sapiens
  7hgc-assembly2_B  TM=9.465E-01  e=1.359E-10  Homo sapiens
  7hh4-assembly3_C  TM=9.011E-01  e=6.409E-11  Homo sapiens
  3qby-assembly1_B  TM=9.037E-01  e=2.049E-10  Homo sapiens
  7hgd-assembly3_C  TM=9.351E-01  e=4.652E-10  Homo sapiens

Sequence (88 aa):
MLASKWIDDIADGAVKPPPNKYPIFFFGTHETAFLGPKDLFPYEKYKDKYGKPNKRKGFNEGLWEIQNNPHASYSAPAYLEEQKKRLK

Radius of gyration: 14.05 Å; Cα contacts (8 Å, |Δi|>4): 87; chains: 1; bounding box: 34×24×38 Å